Protein AF-A0A1J4KZ67-F1 (afdb_monomer)

pLDDT: mean 75.84, std 14.22, range [41.12, 92.69]

Organism: NCBI:txid1144522

Foldseek 3Di:
DDDDDDPPPPPPPPDDDDVLLVVLLVLLVVCLVVCLVVLVVLVVCLVCQQVVDPVHDDPVLVVLSVLLSVLVVLLSVLLNQQLVDQDDDPPRSLVVNLVSLVSNLVSLVVSLVVVVGGDPVNNVVSVVSSVSSVVSNVSSVVSNVVSNDPPPDPPD

Nearest PDB structures (foldseek):
  1x8z-assembly1_A-2  TM=4.426E-01  e=4.718E-01  Arabidopsis thaliana
  1x8z-assembly3_A  TM=4.426E-01  e=4.718E-01  Arabidopsis thaliana
  7v3z-assembly1_A  TM=4.087E-01  e=4.720E+00  Homo sapiens

Radius of gyration: 22.97 Å; Cα contacts (8 Å, |Δi|>4): 106; chains: 1; bounding box: 52×26×88 Å

Secondary structure (DSSP, 8-state):
-PPPP-------------HHHHHHHHHHHHHHHHHHHHHHHHHHHHHHHHHHSTT---HHHHHHHHHHHHHHHHHHHHHHHHHH--S-SSS-HHHHHHHHHHHHHHHHHHHHHHTTTT-HHHHHHHHHHHHHHHHHHHHHHHHHHHHHSPP-----

Structure (mmCIF, N/CA/C/O backbone):
data_AF-A0A1J4KZ67-F1
#
_entry.id   AF-A0A1J4KZ67-F1
#
loop_
_atom_site.group_PDB
_atom_site.id
_atom_site.type_symbol
_atom_site.label_atom_id
_atom_site.label_alt_id
_atom_site.label_comp_id
_atom_site.label_asym_id
_atom_site.label_entity_id
_atom_site.label_seq_id
_atom_site.pdbx_PDB_ins_code
_atom_site.Cartn_x
_atom_site.Cartn_y
_atom_site.Cartn_z
_atom_site.occupancy
_atom_site.B_iso_or_equiv
_atom_site.auth_seq_id
_atom_site.auth_comp_id
_atom_site.auth_asym_id
_atom_site.auth_atom_id
_atom_site.pdbx_PDB_model_num
ATOM 1 N N . MET A 1 1 ? 31.583 -16.930 -61.162 1.00 46.09 1 MET A N 1
ATOM 2 C CA . MET A 1 1 ? 31.388 -15.724 -60.334 1.00 46.09 1 MET A CA 1
ATOM 3 C C . MET A 1 1 ? 30.899 -16.210 -58.986 1.00 46.09 1 MET A C 1
ATOM 5 O O . MET A 1 1 ? 29.863 -16.853 -58.955 1.00 46.09 1 MET A O 1
ATOM 9 N N . ALA A 1 2 ? 31.703 -16.052 -57.934 1.00 43.38 2 ALA A N 1
ATOM 10 C CA . ALA A 1 2 ? 31.311 -16.436 -56.582 1.00 43.38 2 ALA A CA 1
ATOM 11 C C . ALA A 1 2 ? 30.455 -15.308 -55.993 1.00 43.38 2 ALA A C 1
ATOM 13 O O . ALA A 1 2 ? 30.891 -14.156 -56.000 1.00 43.38 2 ALA A O 1
ATOM 14 N N . GLU A 1 3 ? 29.240 -15.627 -55.553 1.00 46.16 3 GLU A N 1
ATOM 15 C CA . GLU A 1 3 ? 28.381 -14.698 -54.820 1.00 46.16 3 GLU A CA 1
ATOM 16 C C . GLU A 1 3 ? 29.042 -14.379 -53.475 1.00 46.16 3 GLU A C 1
ATOM 18 O O . GLU A 1 3 ? 29.392 -15.279 -52.709 1.00 46.16 3 GLU A O 1
ATOM 23 N N . ALA A 1 4 ? 29.284 -13.093 -53.217 1.00 54.00 4 ALA A N 1
ATOM 24 C CA . ALA A 1 4 ? 29.763 -12.640 -51.921 1.00 54.00 4 ALA A CA 1
ATOM 25 C C . ALA A 1 4 ? 28.665 -12.887 -50.869 1.00 54.00 4 ALA A C 1
ATOM 27 O O . ALA A 1 4 ? 27.494 -12.626 -51.158 1.00 54.00 4 ALA A O 1
ATOM 28 N N . PRO A 1 5 ? 29.004 -13.374 -49.663 1.00 49.94 5 PRO A N 1
ATOM 29 C CA . PRO A 1 5 ? 28.012 -13.578 -48.620 1.00 49.94 5 PRO A CA 1
ATOM 30 C C . PRO A 1 5 ? 27.423 -12.225 -48.211 1.00 49.94 5 PRO A C 1
ATOM 32 O O . PRO A 1 5 ? 28.157 -11.304 -47.846 1.00 49.94 5 PRO A O 1
ATOM 35 N N . ILE A 1 6 ? 26.096 -12.108 -48.288 1.00 54.78 6 ILE A N 1
ATOM 36 C CA . ILE A 1 6 ? 25.343 -11.001 -47.699 1.00 54.78 6 ILE A CA 1
ATOM 37 C C . ILE A 1 6 ? 25.577 -11.106 -46.193 1.00 54.78 6 ILE A C 1
ATOM 39 O O . ILE A 1 6 ? 25.136 -12.060 -45.555 1.00 54.78 6 ILE A O 1
ATOM 43 N N . ALA A 1 7 ? 26.358 -10.180 -45.643 1.00 51.06 7 ALA A N 1
ATOM 44 C CA . ALA A 1 7 ? 26.481 -10.040 -44.205 1.00 51.06 7 ALA A CA 1
ATOM 45 C C . ALA A 1 7 ? 25.122 -9.556 -43.691 1.00 51.06 7 ALA A C 1
ATOM 47 O O . ALA A 1 7 ? 24.787 -8.382 -43.832 1.00 51.06 7 ALA A O 1
ATOM 48 N N . ASP A 1 8 ? 24.323 -10.476 -43.153 1.00 50.09 8 ASP A N 1
ATOM 49 C CA . ASP A 1 8 ? 23.195 -10.113 -42.308 1.00 50.09 8 ASP A CA 1
ATOM 50 C C . ASP A 1 8 ? 23.776 -9.373 -41.099 1.00 50.09 8 ASP A C 1
ATOM 52 O O . ASP A 1 8 ? 24.369 -9.979 -40.202 1.00 50.09 8 ASP A O 1
ATOM 56 N N . ASP A 1 9 ? 23.657 -8.047 -41.104 1.00 50.31 9 ASP A N 1
ATOM 57 C CA . ASP A 1 9 ? 23.927 -7.213 -39.939 1.00 50.31 9 ASP A CA 1
ATOM 58 C C . ASP A 1 9 ? 22.888 -7.592 -38.874 1.00 50.31 9 ASP A C 1
ATOM 60 O O . ASP A 1 9 ? 21.766 -7.080 -38.826 1.00 50.31 9 ASP A O 1
ATOM 64 N N . ILE A 1 10 ? 23.232 -8.573 -38.036 1.00 55.66 10 ILE A N 1
ATOM 65 C CA . ILE A 1 10 ? 22.443 -8.935 -36.864 1.00 55.66 10 ILE A CA 1
ATOM 66 C C . ILE A 1 10 ? 22.547 -7.745 -35.913 1.00 55.66 10 ILE A C 1
ATOM 68 O O . ILE A 1 10 ? 23.465 -7.654 -35.098 1.00 55.66 10 ILE A O 1
ATOM 72 N N . HIS A 1 11 ? 21.601 -6.814 -36.021 1.00 50.66 11 HIS A N 1
ATOM 73 C CA . HIS A 1 11 ? 21.408 -5.760 -35.040 1.00 50.66 11 HIS A CA 1
ATOM 74 C C . HIS A 1 11 ? 21.028 -6.411 -33.704 1.00 50.66 11 HIS A C 1
ATOM 76 O O . HIS A 1 11 ? 19.862 -6.681 -33.412 1.00 50.66 11 HIS A O 1
ATOM 82 N N . THR A 1 12 ? 22.029 -6.697 -32.878 1.00 49.81 12 THR A N 1
ATOM 83 C CA . THR A 1 12 ? 21.843 -7.090 -31.487 1.00 49.81 12 THR A CA 1
ATOM 84 C C . THR A 1 12 ? 21.305 -5.886 -30.723 1.00 49.81 12 THR A C 1
ATOM 86 O O . THR A 1 12 ? 22.033 -4.991 -30.300 1.00 49.81 12 THR A O 1
ATOM 89 N N . TYR A 1 13 ? 19.985 -5.843 -30.553 1.00 50.16 13 TYR A N 1
ATOM 90 C CA . TYR A 1 13 ? 19.348 -4.886 -29.660 1.00 50.16 13 TYR A CA 1
ATOM 91 C C . TYR A 1 13 ? 19.718 -5.240 -28.213 1.00 50.16 13 TYR A C 1
ATOM 93 O O . TYR A 1 13 ? 19.190 -6.193 -27.642 1.00 50.16 13 TYR A O 1
ATOM 101 N N . GLU A 1 14 ? 20.621 -4.472 -27.596 1.00 50.84 14 GLU A N 1
ATOM 102 C CA . GLU A 1 14 ? 20.828 -4.525 -26.146 1.00 50.84 14 GLU A CA 1
ATOM 103 C C . GLU A 1 14 ? 19.571 -4.001 -25.437 1.00 50.84 14 GLU A C 1
ATOM 105 O O . GLU A 1 14 ? 19.405 -2.800 -25.205 1.00 50.84 14 GLU A O 1
ATOM 110 N N . TYR A 1 15 ? 18.665 -4.908 -25.076 1.00 52.06 15 TYR A N 1
ATOM 111 C CA . TYR A 1 15 ? 17.531 -4.571 -24.229 1.00 52.06 15 TYR A CA 1
ATOM 112 C C . TYR A 1 15 ? 17.996 -4.455 -22.773 1.00 52.06 15 TYR A C 1
ATOM 114 O O . TYR A 1 15 ? 18.128 -5.448 -22.057 1.00 52.06 15 TYR A O 1
ATOM 122 N N . LYS A 1 16 ? 18.248 -3.227 -22.308 1.00 56.41 16 LYS A N 1
ATOM 123 C CA . LYS A 1 16 ? 18.422 -2.960 -20.875 1.00 56.41 16 LYS A CA 1
ATOM 124 C C . LYS A 1 16 ? 17.050 -2.822 -20.225 1.00 56.41 16 LYS A C 1
ATOM 126 O O . LYS A 1 16 ? 16.369 -1.817 -20.418 1.00 56.41 16 LYS A O 1
ATOM 131 N N . VAL A 1 17 ? 16.663 -3.826 -19.438 1.00 61.34 17 VAL A N 1
ATOM 132 C CA . VAL A 1 17 ? 15.462 -3.766 -18.592 1.00 61.34 17 VAL A CA 1
ATOM 133 C C . VAL A 1 17 ? 15.598 -2.564 -17.643 1.00 61.34 17 VAL A C 1
ATOM 135 O O . VAL A 1 17 ? 16.633 -2.436 -16.980 1.00 61.34 17 VAL A O 1
ATOM 138 N N . PRO A 1 18 ? 14.602 -1.665 -17.551 1.00 69.25 18 PRO A N 1
ATOM 139 C CA . PRO A 1 18 ? 14.670 -0.544 -16.625 1.00 69.25 18 PRO A CA 1
ATOM 140 C C . PRO A 1 18 ? 14.697 -1.062 -15.179 1.00 69.25 18 PRO A C 1
ATOM 142 O O . PRO A 1 18 ? 13.816 -1.807 -14.753 1.00 69.25 18 PRO A O 1
ATOM 145 N N . ALA A 1 19 ? 15.714 -0.662 -14.413 1.00 76.56 19 ALA A N 1
ATOM 146 C CA . ALA A 1 19 ? 15.927 -1.164 -13.055 1.00 76.56 19 ALA A CA 1
ATOM 147 C C . ALA A 1 19 ? 14.847 -0.686 -12.063 1.00 76.56 19 ALA A C 1
ATOM 149 O O . ALA A 1 19 ? 14.443 -1.432 -11.175 1.00 76.56 19 ALA A O 1
ATOM 150 N N . ILE A 1 20 ? 14.339 0.541 -12.237 1.00 82.56 20 ILE A N 1
ATOM 151 C CA . ILE A 1 20 ? 13.364 1.169 -11.327 1.00 82.56 20 ILE A CA 1
ATOM 152 C C . ILE A 1 20 ? 12.064 0.341 -11.213 1.00 82.56 20 ILE A C 1
ATOM 154 O O . ILE A 1 20 ? 11.722 -0.034 -10.091 1.00 82.56 20 ILE A O 1
ATOM 158 N N . PRO A 1 21 ? 11.380 -0.042 -12.314 1.00 83.19 21 PRO A N 1
ATOM 159 C CA . PRO A 1 21 ? 10.205 -0.910 -12.236 1.00 83.19 21 PRO A CA 1
ATOM 160 C C . PRO A 1 21 ? 10.439 -2.248 -11.530 1.00 83.19 21 PRO A C 1
ATOM 162 O O . PRO A 1 21 ? 9.561 -2.713 -10.806 1.00 83.19 21 PRO A O 1
ATOM 165 N N . ALA A 1 22 ? 11.619 -2.856 -11.691 1.00 82.19 22 ALA A N 1
ATOM 166 C CA . ALA A 1 22 ? 11.950 -4.111 -11.020 1.00 82.19 22 ALA A CA 1
ATOM 167 C C . ALA A 1 22 ? 12.067 -3.930 -9.496 1.00 82.19 22 ALA A C 1
ATOM 169 O O . ALA A 1 22 ? 11.499 -4.719 -8.739 1.00 82.19 22 ALA A O 1
ATOM 170 N N . TYR A 1 23 ? 12.736 -2.863 -9.042 1.00 85.25 23 TYR A N 1
ATOM 171 C CA . TYR A 1 23 ? 12.833 -2.543 -7.615 1.00 85.25 23 TYR A CA 1
ATOM 172 C C . TYR A 1 23 ? 11.470 -2.227 -6.997 1.00 85.25 23 TYR A C 1
ATOM 174 O O . TYR A 1 23 ? 11.172 -2.711 -5.907 1.00 85.25 23 TYR A O 1
ATOM 182 N N . ILE A 1 24 ? 10.620 -1.467 -7.693 1.00 87.25 24 ILE A N 1
ATOM 183 C CA . ILE A 1 24 ? 9.282 -1.131 -7.192 1.00 87.25 24 ILE A CA 1
ATOM 184 C C . ILE A 1 24 ? 8.372 -2.363 -7.165 1.00 87.25 24 ILE A C 1
ATOM 186 O O . ILE A 1 24 ? 7.670 -2.571 -6.178 1.00 87.25 24 ILE A O 1
ATOM 190 N N . ALA A 1 25 ? 8.414 -3.227 -8.182 1.00 83.69 25 ALA A N 1
ATOM 191 C CA . ALA A 1 25 ? 7.661 -4.482 -8.169 1.00 83.69 25 ALA A CA 1
ATOM 192 C C . ALA A 1 25 ? 8.086 -5.394 -7.010 1.00 83.69 25 ALA A C 1
ATOM 194 O O . ALA A 1 25 ? 7.235 -5.996 -6.352 1.00 83.69 25 ALA A O 1
ATOM 195 N N . PHE A 1 26 ? 9.390 -5.484 -6.735 1.00 86.88 26 PHE A N 1
ATOM 196 C CA . PHE A 1 26 ? 9.900 -6.216 -5.578 1.00 86.88 26 PHE A CA 1
ATOM 197 C C . PHE A 1 26 ? 9.408 -5.595 -4.264 1.00 86.88 26 PHE A C 1
ATOM 199 O O . PHE A 1 26 ? 8.877 -6.307 -3.413 1.00 86.88 26 PHE A O 1
ATOM 206 N N . ALA A 1 27 ? 9.508 -4.270 -4.132 1.00 87.19 27 ALA A N 1
ATOM 207 C CA . ALA A 1 27 ? 9.070 -3.545 -2.945 1.00 87.19 27 ALA A CA 1
ATOM 208 C C . ALA A 1 27 ? 7.565 -3.710 -2.677 1.00 87.19 27 ALA A C 1
ATOM 210 O O . ALA A 1 27 ? 7.196 -3.951 -1.535 1.00 87.19 27 ALA A O 1
ATOM 211 N N . LEU A 1 28 ? 6.714 -3.671 -3.710 1.00 87.00 28 LEU A N 1
ATOM 212 C CA . LEU A 1 28 ? 5.267 -3.911 -3.601 1.00 87.00 28 LEU A CA 1
ATOM 213 C C . LEU A 1 28 ? 4.925 -5.336 -3.143 1.00 87.00 28 LEU A C 1
ATOM 215 O O . LEU A 1 28 ? 4.021 -5.536 -2.333 1.00 87.00 28 LEU A O 1
ATOM 219 N N . ASN A 1 29 ? 5.636 -6.346 -3.658 1.00 87.19 29 ASN A N 1
ATOM 220 C CA . ASN A 1 29 ? 5.433 -7.724 -3.205 1.00 87.19 29 ASN A CA 1
ATOM 221 C C . ASN A 1 29 ? 5.861 -7.876 -1.744 1.00 87.19 29 ASN A C 1
ATOM 223 O O . ASN A 1 29 ? 5.131 -8.450 -0.942 1.00 87.19 29 ASN A O 1
ATOM 227 N N . TYR A 1 30 ? 7.020 -7.329 -1.379 1.00 87.25 30 TYR A N 1
ATOM 228 C CA . TYR A 1 30 ? 7.524 -7.409 -0.012 1.00 87.25 30 TYR A CA 1
ATOM 229 C C . TYR A 1 30 ? 6.647 -6.628 0.977 1.00 87.25 30 TYR A C 1
ATOM 231 O O . TYR A 1 30 ? 6.366 -7.116 2.072 1.00 87.25 30 TYR A O 1
ATOM 239 N N . SER A 1 31 ? 6.153 -5.451 0.578 1.00 85.44 31 SER A N 1
ATOM 240 C CA . SER A 1 31 ? 5.245 -4.648 1.395 1.00 85.44 31 SER A CA 1
ATOM 241 C C . SER A 1 31 ? 3.925 -5.363 1.629 1.00 85.44 31 SER A C 1
ATOM 243 O O . SER A 1 31 ? 3.417 -5.297 2.738 1.00 85.44 31 SER A O 1
ATOM 245 N N . TYR A 1 32 ? 3.397 -6.099 0.644 1.00 84.56 32 TYR A N 1
ATOM 246 C CA . TYR A 1 32 ? 2.208 -6.927 0.846 1.00 84.56 32 TYR A CA 1
ATOM 247 C C . TYR A 1 32 ? 2.409 -7.920 2.001 1.00 84.56 32 TYR A C 1
ATOM 249 O O . TYR A 1 32 ? 1.612 -7.956 2.934 1.00 84.56 32 TYR A O 1
ATOM 257 N N . PHE A 1 33 ? 3.513 -8.673 1.993 1.00 84.81 33 PHE A N 1
ATOM 258 C CA . PHE A 1 33 ? 3.801 -9.650 3.048 1.00 84.81 33 PHE A CA 1
ATOM 259 C C . PHE A 1 33 ? 3.982 -9.016 4.432 1.00 84.81 33 P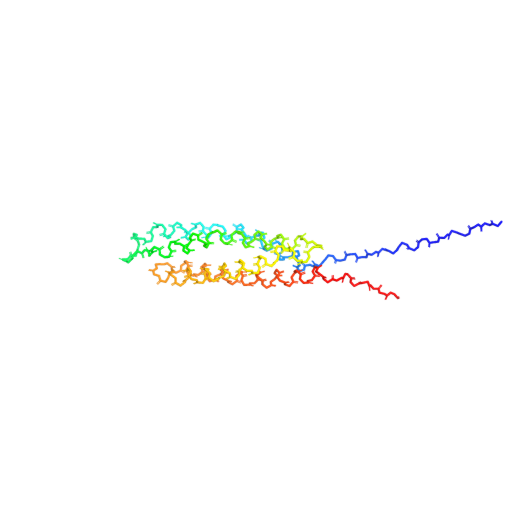HE A C 1
ATOM 261 O O . PHE A 1 33 ? 3.543 -9.599 5.420 1.00 84.81 33 PHE A O 1
ATOM 268 N N . TRP A 1 34 ? 4.603 -7.837 4.514 1.00 81.50 34 TRP A N 1
ATOM 269 C CA . TRP A 1 34 ? 4.838 -7.148 5.789 1.00 81.50 34 TRP A CA 1
ATOM 270 C C . TRP A 1 34 ? 3.631 -6.371 6.314 1.00 81.50 34 TRP A C 1
ATOM 272 O O . TRP A 1 34 ? 3.440 -6.282 7.526 1.00 81.50 34 TRP A O 1
ATOM 282 N N . MET A 1 35 ? 2.810 -5.814 5.427 1.00 83.38 35 MET A N 1
ATOM 283 C CA . MET A 1 35 ? 1.653 -5.007 5.810 1.00 83.38 35 MET A CA 1
ATOM 284 C C . MET A 1 35 ? 0.430 -5.854 6.163 1.00 83.38 35 MET A C 1
ATOM 286 O O . MET A 1 35 ? -0.372 -5.422 6.983 1.00 83.38 35 MET A O 1
ATOM 290 N N . VAL A 1 36 ? 0.302 -7.074 5.626 1.00 84.62 36 VAL A N 1
ATOM 291 C CA . VAL A 1 36 ? -0.800 -7.988 5.977 1.00 84.62 36 VAL A CA 1
ATOM 292 C C . VAL A 1 36 ? -0.874 -8.265 7.491 1.00 84.62 36 VAL A C 1
ATOM 294 O O . VAL A 1 36 ? -1.952 -8.080 8.060 1.00 84.62 36 VAL A O 1
ATOM 297 N N . PRO A 1 37 ? 0.222 -8.637 8.187 1.00 83.81 37 PRO A N 1
ATOM 298 C CA . PRO A 1 37 ? 0.215 -8.770 9.644 1.00 83.81 37 PRO A CA 1
ATOM 299 C C . PRO A 1 37 ? -0.215 -7.496 10.377 1.00 83.81 37 PRO A C 1
ATOM 301 O O . PRO A 1 37 ? -0.929 -7.586 11.371 1.00 83.81 37 PRO A O 1
ATOM 304 N N . TYR A 1 38 ? 0.181 -6.320 9.879 1.00 83.50 38 TYR A N 1
ATOM 305 C CA . TYR A 1 38 ? -0.229 -5.035 10.448 1.00 83.50 38 TYR A CA 1
ATOM 306 C C . TYR A 1 38 ? -1.740 -4.804 10.293 1.00 83.50 38 TYR A C 1
ATOM 308 O O . TYR A 1 38 ? -2.402 -4.495 11.279 1.00 83.50 38 TYR A O 1
ATOM 316 N N . TRP A 1 39 ? -2.318 -5.044 9.109 1.00 85.00 39 TRP A N 1
ATOM 317 C CA . TRP A 1 39 ? -3.765 -4.906 8.891 1.00 85.00 39 TRP A CA 1
ATOM 318 C C . TRP A 1 39 ? -4.578 -5.855 9.778 1.00 85.00 39 TRP A C 1
ATOM 320 O O . TRP A 1 39 ? -5.607 -5.464 10.325 1.00 85.00 39 TRP A O 1
ATOM 330 N N . ILE A 1 40 ? -4.103 -7.093 9.952 1.00 83.94 40 ILE A N 1
ATOM 331 C CA . ILE A 1 40 ? -4.735 -8.077 10.840 1.00 83.94 40 ILE A CA 1
ATOM 332 C C . ILE A 1 40 ? -4.636 -7.626 12.303 1.00 83.94 40 ILE A C 1
ATOM 334 O O . ILE A 1 40 ? -5.622 -7.714 13.034 1.00 83.94 40 ILE A O 1
ATOM 338 N N . ALA A 1 41 ? -3.470 -7.140 12.735 1.00 81.75 41 ALA A N 1
ATOM 339 C CA . ALA A 1 41 ? -3.263 -6.669 14.100 1.00 81.75 41 ALA A CA 1
ATOM 340 C C . ALA A 1 41 ? -4.166 -5.471 14.433 1.00 81.75 41 ALA A C 1
ATOM 342 O O . ALA A 1 41 ? -4.842 -5.498 15.457 1.00 81.75 41 ALA A O 1
ATOM 343 N N . GLU A 1 42 ? -4.242 -4.478 13.544 1.00 79.69 42 GLU A N 1
ATOM 344 C CA . GLU A 1 42 ? -5.152 -3.329 13.661 1.00 79.69 42 GLU A CA 1
ATOM 345 C C . GLU A 1 42 ? -6.617 -3.762 13.742 1.00 79.69 42 GLU A C 1
ATOM 347 O O . GLU A 1 42 ? -7.366 -3.314 14.610 1.00 79.69 42 GLU A O 1
ATOM 352 N N . PHE A 1 43 ? -7.026 -4.703 12.888 1.00 82.00 43 PHE A N 1
ATOM 353 C CA . PHE A 1 43 ? -8.387 -5.225 12.912 1.00 82.00 43 PHE A CA 1
ATOM 354 C C . PHE A 1 43 ? -8.725 -5.888 14.256 1.00 82.00 43 PHE A C 1
ATOM 356 O O . PHE A 1 43 ? -9.775 -5.622 14.840 1.00 82.00 43 PHE A O 1
ATOM 363 N N . ILE A 1 44 ? -7.819 -6.717 14.788 1.00 81.94 44 ILE A N 1
ATOM 364 C CA . ILE A 1 44 ? -7.992 -7.357 16.099 1.00 81.94 44 ILE A CA 1
ATOM 365 C C . ILE A 1 44 ? -8.024 -6.313 17.220 1.00 81.94 44 ILE A C 1
ATOM 367 O O . ILE A 1 44 ? -8.858 -6.428 18.119 1.00 81.94 44 ILE A O 1
ATOM 371 N N . LEU A 1 45 ? -7.153 -5.298 17.170 1.00 78.38 45 LEU A N 1
ATOM 372 C CA . LEU A 1 45 ? -7.122 -4.211 18.150 1.00 78.38 45 LEU A CA 1
ATOM 373 C C . LEU A 1 45 ? -8.457 -3.471 18.191 1.00 78.38 45 LEU A C 1
ATOM 375 O O . LEU A 1 45 ? -9.010 -3.295 19.275 1.00 78.38 45 LEU A O 1
ATOM 379 N N . PHE A 1 46 ? -9.029 -3.134 17.034 1.00 78.44 46 PHE A N 1
ATOM 380 C CA . PHE A 1 46 ? -10.360 -2.534 16.948 1.00 78.44 46 PHE A CA 1
ATOM 381 C C . PHE A 1 46 ? -11.458 -3.435 17.532 1.00 78.44 46 PHE A C 1
ATOM 383 O O . PHE A 1 46 ? -12.304 -2.942 18.276 1.00 78.44 46 PHE A O 1
ATOM 390 N N . CYS A 1 47 ? -11.404 -4.755 17.313 1.00 78.88 47 CYS A N 1
ATOM 391 C CA . CYS A 1 47 ? -12.343 -5.710 17.921 1.00 78.88 47 CYS A CA 1
ATOM 392 C C . CYS A 1 47 ? -12.315 -5.739 19.452 1.00 78.88 47 CYS A C 1
ATOM 394 O O . CYS A 1 47 ? -13.325 -6.064 20.077 1.00 78.88 47 CYS A O 1
ATOM 396 N N . VAL A 1 48 ? -11.179 -5.425 20.074 1.00 78.31 48 VAL A N 1
ATOM 397 C CA . VAL A 1 48 ? -11.052 -5.391 21.540 1.00 78.31 48 VAL A CA 1
ATOM 398 C C . VAL A 1 48 ? -11.088 -3.974 22.110 1.00 78.31 48 VAL A C 1
ATOM 400 O O . VAL A 1 48 ? -11.120 -3.811 23.331 1.00 78.31 48 VAL A O 1
ATOM 403 N N . LYS A 1 49 ? -11.135 -2.950 21.251 1.00 73.75 49 LYS A N 1
ATOM 404 C CA . LYS A 1 49 ? -11.034 -1.531 21.614 1.00 73.75 49 LYS A CA 1
ATOM 405 C C . LYS A 1 49 ? -12.172 -1.069 22.523 1.00 73.75 49 LYS A C 1
ATOM 407 O O . LYS A 1 49 ? -11.920 -0.291 23.438 1.00 73.75 49 LYS A O 1
ATOM 412 N N . ASP A 1 50 ? -13.365 -1.649 22.392 1.00 66.56 50 ASP A N 1
ATOM 413 C CA . ASP A 1 50 ? -14.500 -1.413 23.303 1.00 66.56 50 ASP A CA 1
ATOM 414 C C . ASP A 1 50 ? -14.216 -1.788 24.762 1.00 66.56 50 ASP A C 1
ATOM 416 O O . ASP A 1 50 ? -14.801 -1.224 25.683 1.00 66.56 50 ASP A O 1
ATOM 420 N N . ARG A 1 51 ? -13.297 -2.732 24.997 1.00 64.75 51 ARG A N 1
ATOM 421 C CA . ARG A 1 51 ? -12.861 -3.117 26.348 1.00 64.75 51 ARG A CA 1
ATOM 422 C C . ARG A 1 51 ? -11.687 -2.281 26.852 1.00 64.75 51 ARG A C 1
ATOM 424 O O . ARG A 1 51 ? -11.388 -2.324 28.042 1.00 64.75 51 ARG A O 1
ATOM 431 N N . LEU A 1 52 ? -11.012 -1.563 25.956 1.00 62.38 52 LEU A N 1
ATOM 432 C CA . LEU A 1 52 ? -9.802 -0.791 26.237 1.00 62.38 52 LEU A CA 1
ATOM 433 C C . LEU A 1 52 ? -10.082 0.720 26.351 1.00 62.38 52 LEU A C 1
ATOM 435 O O . LEU A 1 52 ? -9.360 1.412 27.064 1.00 62.38 52 LEU A O 1
ATOM 439 N N . VAL A 1 53 ? -11.131 1.238 25.696 1.00 65.19 53 VAL A N 1
ATOM 440 C CA . VAL A 1 53 ? -11.508 2.664 25.693 1.00 65.19 53 VAL A CA 1
ATOM 441 C C . VAL A 1 53 ? -12.884 2.870 26.302 1.00 65.19 53 VAL A C 1
ATOM 443 O O . VAL A 1 53 ? -13.847 2.185 25.976 1.00 65.19 53 VAL A O 1
ATO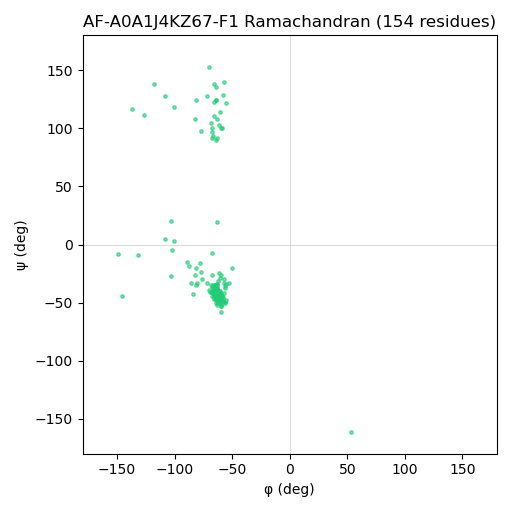M 446 N N . ARG A 1 54 ? -13.006 3.916 27.118 1.00 58.12 54 ARG A N 1
ATOM 447 C CA . ARG A 1 54 ? -14.244 4.293 27.811 1.00 58.12 54 ARG A CA 1
ATOM 448 C C . ARG A 1 54 ? -15.424 4.639 26.883 1.00 58.12 54 ARG A C 1
ATOM 450 O O . ARG A 1 54 ? -16.563 4.523 27.317 1.00 58.12 54 ARG A O 1
ATOM 457 N N . ASN A 1 55 ? -15.152 5.051 25.643 1.00 63.19 55 ASN A N 1
ATOM 458 C CA . ASN A 1 55 ? -16.161 5.463 24.656 1.00 63.19 55 ASN A CA 1
ATOM 459 C C . ASN A 1 55 ? -16.347 4.460 23.504 1.00 63.19 55 ASN A C 1
ATOM 461 O O . ASN A 1 55 ? -17.115 4.746 22.590 1.00 63.19 55 ASN A O 1
ATOM 465 N N . GLY A 1 56 ? -15.673 3.305 23.555 1.00 63.94 56 GLY A N 1
ATOM 466 C CA . GLY A 1 56 ? -15.742 2.284 22.510 1.00 63.94 56 GLY A CA 1
ATOM 467 C C . GLY A 1 56 ? -15.435 2.779 21.092 1.00 63.94 56 GLY A C 1
ATOM 468 O O . GLY A 1 56 ? -14.803 3.819 20.900 1.00 63.94 56 GLY A O 1
ATOM 469 N N . VAL A 1 57 ? -15.855 1.992 20.106 1.00 71.81 57 VAL A N 1
ATOM 470 C CA . VAL A 1 57 ? -15.719 2.226 18.667 1.00 71.81 57 VAL A CA 1
ATOM 471 C C . VAL A 1 57 ? -17.091 2.559 18.091 1.00 71.81 57 VAL A C 1
ATOM 473 O O . VAL A 1 57 ? -18.055 1.814 18.277 1.00 71.81 57 VAL A O 1
ATOM 476 N N . GLY A 1 58 ? -17.200 3.672 17.365 1.00 75.12 58 GLY A N 1
ATOM 477 C CA . GLY A 1 58 ? -18.449 4.044 16.712 1.00 75.12 58 GLY A CA 1
ATOM 478 C C . GLY A 1 58 ? -18.781 3.116 15.540 1.00 75.12 58 GLY A C 1
ATOM 479 O O . GLY A 1 58 ? -17.898 2.591 14.864 1.00 75.12 58 GLY A O 1
ATOM 480 N N . THR A 1 59 ? -20.068 2.957 15.218 1.00 78.25 59 THR A N 1
ATOM 481 C CA . THR A 1 59 ? -20.511 2.163 14.053 1.00 78.25 59 THR A CA 1
ATOM 482 C C . THR A 1 59 ? -19.900 2.657 12.734 1.00 78.25 59 THR A C 1
ATOM 484 O O . THR A 1 59 ? -19.623 1.858 11.844 1.00 78.25 59 THR A O 1
ATOM 487 N N . GLY A 1 60 ? -19.663 3.968 12.604 1.00 79.00 60 GLY A N 1
ATOM 488 C CA . GLY A 1 60 ? -18.995 4.549 11.433 1.00 79.00 60 GLY A CA 1
ATOM 489 C C . GLY A 1 60 ? -17.532 4.119 11.301 1.00 79.00 60 GLY A C 1
ATOM 490 O O . GLY A 1 60 ? -17.084 3.806 10.199 1.00 79.00 60 GLY A O 1
ATOM 491 N N . ASP A 1 61 ? -16.818 4.014 12.422 1.00 79.12 61 ASP A N 1
ATOM 492 C CA . ASP A 1 61 ? -15.410 3.610 12.451 1.00 79.12 61 ASP A CA 1
ATOM 493 C C . ASP A 1 61 ? -15.258 2.147 12.007 1.00 79.12 61 ASP A C 1
ATOM 495 O O . ASP A 1 61 ? -14.337 1.808 11.266 1.00 79.12 61 ASP A O 1
ATOM 499 N N . TRP A 1 62 ? -16.218 1.291 12.379 1.00 80.44 62 TRP A N 1
ATOM 500 C CA . TRP A 1 62 ? -16.296 -0.098 11.925 1.00 80.44 62 TRP A CA 1
ATOM 501 C C . TRP A 1 62 ? -16.444 -0.220 10.411 1.00 80.44 62 TRP A C 1
ATOM 503 O O . TRP A 1 62 ? -15.724 -0.994 9.779 1.00 80.44 62 TRP A O 1
ATOM 513 N N . VAL A 1 63 ? -17.353 0.552 9.810 1.00 84.00 63 VAL A N 1
ATOM 514 C CA . VAL A 1 63 ? -17.547 0.549 8.351 1.00 84.00 63 VAL A CA 1
ATOM 515 C C . VAL A 1 63 ? -16.256 0.955 7.644 1.00 84.00 63 VAL A C 1
ATOM 517 O O . VAL A 1 63 ? -15.859 0.321 6.665 1.00 84.00 63 VAL A O 1
ATOM 520 N N . ILE A 1 64 ? -15.569 1.973 8.162 1.00 83.88 64 ILE A N 1
ATOM 521 C CA . ILE A 1 64 ? -14.318 2.454 7.578 1.00 83.88 64 ILE A CA 1
ATOM 522 C C . ILE A 1 64 ? -13.199 1.420 7.739 1.00 83.88 64 ILE A C 1
ATOM 524 O O . ILE A 1 64 ? -12.479 1.171 6.775 1.00 83.88 64 ILE A O 1
ATOM 528 N N . LEU A 1 65 ? -13.093 0.753 8.891 1.00 84.00 65 LEU A N 1
ATOM 529 C CA . LEU A 1 65 ? -12.127 -0.324 9.116 1.00 84.00 65 LEU A CA 1
ATOM 530 C C . LEU A 1 65 ? -12.327 -1.489 8.132 1.00 84.00 65 LEU A C 1
ATOM 532 O O . LEU A 1 65 ? -11.361 -1.972 7.543 1.00 84.00 65 LEU A O 1
ATOM 536 N N . PHE A 1 66 ? -13.573 -1.915 7.903 1.00 85.06 66 PHE A N 1
ATOM 537 C CA . PHE A 1 66 ? -13.884 -2.978 6.941 1.00 85.06 66 PHE A CA 1
ATOM 538 C C . PHE A 1 66 ? -13.499 -2.596 5.510 1.00 85.06 66 PHE A C 1
ATOM 540 O O . PHE A 1 66 ? -12.869 -3.384 4.802 1.00 85.06 66 PHE A O 1
ATOM 547 N N . LEU A 1 67 ? -13.848 -1.379 5.084 1.00 87.88 67 LEU A N 1
ATOM 548 C CA . LEU A 1 67 ? -13.478 -0.879 3.761 1.00 87.88 67 LEU A CA 1
ATOM 549 C C . LEU A 1 67 ? -11.961 -0.723 3.621 1.00 87.88 67 LEU A C 1
ATOM 551 O O . LEU A 1 67 ? -11.411 -1.036 2.567 1.00 87.88 67 LEU A O 1
ATOM 555 N N . TRP A 1 68 ? -11.276 -0.304 4.685 1.00 88.75 68 TRP A N 1
ATOM 556 C CA . TRP A 1 68 ? -9.823 -0.184 4.725 1.00 88.75 68 TRP A CA 1
ATOM 557 C C . TRP A 1 68 ? -9.130 -1.538 4.550 1.00 88.75 68 TRP A C 1
ATOM 559 O O . TRP A 1 68 ? -8.317 -1.674 3.637 1.00 88.75 68 TRP A O 1
ATOM 569 N N . VAL A 1 69 ? -9.497 -2.560 5.335 1.00 86.62 69 VAL A N 1
ATOM 570 C CA . VAL A 1 69 ? -8.894 -3.907 5.257 1.00 86.62 69 VAL A CA 1
ATOM 571 C C . VAL A 1 69 ? -9.025 -4.524 3.859 1.00 86.62 69 VAL A C 1
ATOM 573 O O . VAL A 1 69 ? -8.150 -5.279 3.446 1.00 86.62 69 VAL A O 1
ATOM 576 N N . ILE A 1 70 ? -10.077 -4.190 3.104 1.00 87.94 70 ILE A N 1
ATOM 577 C CA . ILE A 1 70 ? -10.274 -4.663 1.723 1.00 87.94 70 ILE A CA 1
ATOM 578 C C . ILE A 1 70 ? -9.523 -3.786 0.710 1.00 87.94 70 ILE A C 1
ATOM 580 O O . ILE A 1 70 ? -8.892 -4.303 -0.213 1.00 87.94 70 ILE A O 1
ATOM 584 N N . ALA A 1 71 ? -9.561 -2.461 0.862 1.00 87.31 71 ALA A N 1
ATOM 585 C CA . ALA A 1 71 ? -8.922 -1.533 -0.071 1.00 87.31 71 ALA A CA 1
ATOM 586 C C . ALA A 1 71 ? -7.393 -1.706 -0.1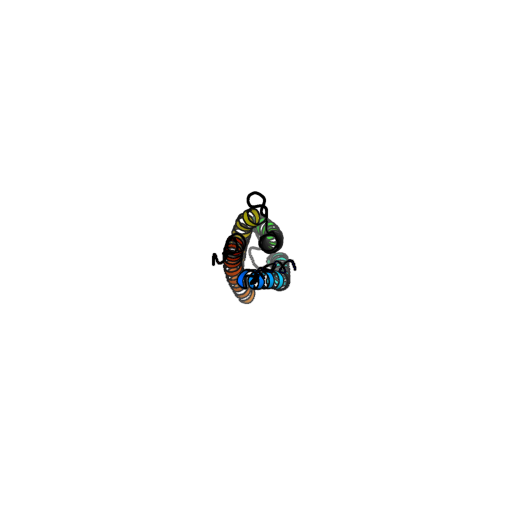15 1.00 87.31 71 ALA A C 1
ATOM 588 O O . ALA A 1 71 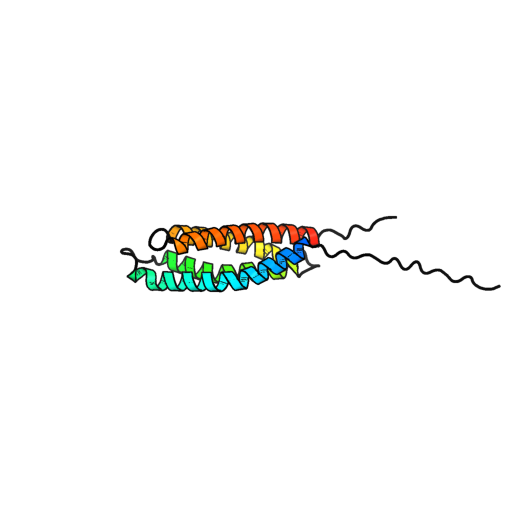? -6.778 -1.575 -1.177 1.00 87.31 71 ALA A O 1
ATOM 589 N N . GLN A 1 72 ? -6.771 -2.054 1.013 1.00 87.75 72 GLN A N 1
ATOM 590 C CA . GLN A 1 72 ? -5.326 -2.261 1.120 1.00 87.75 72 GLN A CA 1
ATOM 591 C C . GLN A 1 72 ? -4.755 -3.372 0.211 1.00 87.75 72 GLN A C 1
ATOM 593 O O . GLN A 1 72 ? -3.891 -3.080 -0.631 1.00 87.75 72 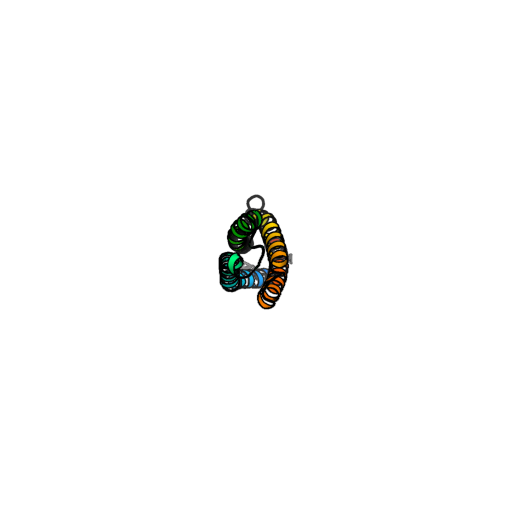GLN A O 1
ATOM 598 N N . PRO A 1 73 ? -5.217 -4.635 0.307 1.00 87.88 73 PRO A N 1
ATOM 599 C CA . PRO A 1 73 ? -4.741 -5.704 -0.560 1.00 87.88 73 PRO A CA 1
ATOM 600 C C . PRO A 1 73 ? -5.106 -5.443 -2.022 1.00 87.88 73 PRO A C 1
ATOM 602 O O . PRO A 1 73 ? -4.272 -5.671 -2.896 1.00 87.88 73 PRO A O 1
ATOM 605 N N . VAL A 1 74 ? -6.299 -4.900 -2.301 1.00 89.00 74 VAL A N 1
ATOM 606 C CA . VAL A 1 74 ? -6.727 -4.583 -3.673 1.00 89.00 74 VAL A CA 1
ATOM 607 C C . VAL A 1 74 ? -5.806 -3.541 -4.312 1.00 89.00 74 VAL A C 1
ATOM 609 O O . VAL A 1 74 ? -5.331 -3.759 -5.425 1.00 89.00 74 VAL A O 1
ATOM 612 N N . SER A 1 75 ? -5.484 -2.457 -3.600 1.00 88.69 75 SER A N 1
ATOM 613 C CA . SER A 1 75 ? -4.508 -1.455 -4.051 1.00 88.69 75 SER A CA 1
ATOM 614 C C . SER A 1 75 ? -3.157 -2.098 -4.372 1.00 88.69 75 SER A C 1
ATOM 616 O O . SER A 1 75 ? -2.594 -1.891 -5.446 1.00 88.69 75 SER A O 1
ATOM 618 N N . THR A 1 76 ? -2.657 -2.952 -3.479 1.00 86.25 76 THR A N 1
ATOM 619 C CA . THR A 1 76 ? -1.337 -3.573 -3.643 1.00 86.25 76 THR A CA 1
ATOM 620 C C . THR A 1 76 ? -1.294 -4.518 -4.849 1.00 86.25 76 THR A C 1
ATOM 622 O O . THR A 1 76 ? -0.357 -4.464 -5.647 1.00 86.25 76 THR A O 1
ATOM 625 N N . ILE A 1 77 ? -2.336 -5.335 -5.037 1.00 87.94 77 ILE A N 1
ATOM 626 C CA . ILE A 1 77 ? -2.473 -6.240 -6.187 1.00 87.94 77 ILE A CA 1
ATOM 627 C C . ILE A 1 77 ? -2.543 -5.446 -7.494 1.00 87.94 77 ILE A C 1
ATOM 629 O O . ILE A 1 77 ? -1.851 -5.785 -8.455 1.00 87.94 77 ILE A O 1
ATOM 633 N N . LEU A 1 78 ? -3.336 -4.372 -7.536 1.00 88.31 78 LEU A N 1
ATOM 634 C CA . LEU A 1 78 ? -3.434 -3.510 -8.715 1.00 88.31 78 LEU A CA 1
ATOM 635 C C . LEU A 1 78 ? -2.105 -2.820 -9.030 1.00 88.31 78 LEU A C 1
ATOM 637 O O . LEU A 1 78 ? -1.734 -2.745 -10.200 1.00 88.31 78 LEU A O 1
ATOM 641 N N . GLY A 1 79 ? -1.353 -2.398 -8.010 1.00 84.62 79 GLY A N 1
ATOM 642 C CA . GLY A 1 79 ? -0.006 -1.853 -8.172 1.00 84.62 79 GLY A CA 1
ATOM 643 C C . GLY A 1 79 ? 0.943 -2.868 -8.812 1.00 84.62 79 GLY A C 1
ATOM 644 O O . GLY A 1 79 ? 1.572 -2.570 -9.826 1.00 84.62 79 GLY A O 1
ATOM 645 N N . ILE A 1 80 ? 0.977 -4.104 -8.301 1.00 84.94 80 ILE A N 1
ATOM 646 C CA . ILE A 1 80 ? 1.798 -5.189 -8.868 1.00 84.94 80 ILE A CA 1
ATOM 647 C C . ILE A 1 80 ? 1.394 -5.486 -10.317 1.00 84.94 80 ILE A C 1
ATOM 649 O O . ILE A 1 80 ? 2.259 -5.615 -11.185 1.00 84.94 80 ILE A O 1
ATOM 653 N N . SER A 1 81 ? 0.093 -5.594 -10.594 1.00 83.62 81 SER A N 1
ATOM 654 C CA . SER A 1 81 ? -0.414 -5.855 -11.943 1.00 83.62 81 SER A CA 1
ATOM 655 C C . SER A 1 81 ? -0.116 -4.706 -12.907 1.00 83.62 81 SER A C 1
ATOM 657 O O . SER A 1 81 ? 0.198 -4.967 -14.066 1.00 83.62 81 SER A O 1
ATOM 659 N N . SER A 1 82 ? -0.135 -3.454 -12.436 1.00 83.44 82 SER A N 1
ATOM 660 C CA . SER A 1 82 ? 0.155 -2.279 -13.268 1.00 83.44 82 SER A CA 1
ATOM 661 C C . SER A 1 82 ? 1.586 -2.269 -13.814 1.00 83.44 82 SER A C 1
ATOM 663 O O . SER A 1 82 ? 1.792 -1.867 -14.952 1.00 83.44 82 SER A O 1
ATOM 665 N N . ILE A 1 83 ? 2.555 -2.786 -13.048 1.00 77.38 83 ILE A N 1
ATOM 666 C CA . ILE A 1 83 ? 3.970 -2.874 -13.452 1.00 77.38 83 ILE A CA 1
ATOM 667 C C . ILE A 1 83 ? 4.232 -4.091 -14.358 1.00 77.38 83 ILE A C 1
ATOM 669 O O . ILE A 1 83 ? 5.235 -4.152 -15.067 1.00 77.38 83 ILE A O 1
ATOM 673 N N . LYS A 1 84 ? 3.352 -5.098 -14.338 1.00 73.25 84 LYS A N 1
ATOM 674 C CA . LYS A 1 84 ? 3.498 -6.317 -15.152 1.00 73.25 84 LYS A CA 1
ATOM 675 C C . LYS A 1 84 ? 2.893 -6.191 -16.553 1.00 73.25 84 LYS A C 1
ATOM 677 O O . LYS A 1 84 ? 3.213 -7.011 -17.410 1.00 73.25 84 LYS A O 1
ATOM 682 N N . GLN A 1 85 ? 2.011 -5.222 -16.798 1.00 67.25 85 GLN A N 1
ATOM 683 C CA . GLN A 1 85 ? 1.232 -5.155 -18.036 1.00 67.25 85 GLN A CA 1
ATOM 684 C C . GLN A 1 85 ? 1.824 -4.146 -19.031 1.00 67.25 85 GLN A C 1
ATOM 686 O O . GLN A 1 85 ? 1.890 -2.954 -18.755 1.00 67.25 85 GLN A O 1
ATOM 691 N N . GLY A 1 86 ? 2.243 -4.631 -20.204 1.00 56.03 86 GLY A N 1
ATOM 692 C CA . GLY A 1 86 ? 3.052 -3.860 -21.156 1.00 56.03 86 GLY A CA 1
ATOM 693 C C . GLY A 1 86 ? 2.333 -3.224 -22.352 1.00 56.03 86 GLY A C 1
ATOM 694 O O . GLY A 1 86 ? 3.026 -2.672 -23.200 1.00 56.03 86 GLY A O 1
ATOM 695 N N . SER A 1 87 ? 1.001 -3.320 -22.500 1.00 54.06 87 SER A N 1
ATOM 696 C CA . SER A 1 87 ? 0.430 -3.091 -23.849 1.00 54.06 87 SER A CA 1
ATOM 697 C C . SER A 1 87 ? -0.978 -2.493 -23.980 1.00 54.06 87 SER A C 1
ATOM 699 O O . SER A 1 87 ? -1.344 -2.140 -25.097 1.00 54.06 87 SER A O 1
ATOM 701 N N . CYS A 1 88 ? -1.773 -2.315 -22.915 1.00 57.50 88 CYS A N 1
ATOM 702 C CA . CYS A 1 88 ? -3.103 -1.685 -23.034 1.00 57.50 88 CYS A CA 1
ATOM 703 C C . CYS A 1 88 ? -3.273 -0.506 -22.065 1.00 57.50 88 CYS A C 1
ATOM 705 O O . CYS A 1 88 ? -3.330 -0.685 -20.851 1.00 57.50 88 CYS A O 1
ATOM 707 N N . GLN A 1 89 ? -3.347 0.708 -22.620 1.00 60.50 89 GLN A N 1
ATOM 708 C CA . GLN A 1 89 ? -3.220 1.977 -21.891 1.00 60.50 89 GLN A CA 1
ATOM 709 C C . GLN A 1 89 ? -4.517 2.434 -21.193 1.00 60.50 89 GLN A C 1
ATOM 711 O O . GLN A 1 89 ? -4.468 3.006 -20.105 1.00 60.50 89 GLN A O 1
ATOM 716 N N . LEU A 1 90 ? -5.678 2.165 -21.801 1.00 57.72 90 LEU A N 1
ATOM 717 C CA . LEU A 1 90 ? -6.995 2.641 -21.341 1.00 57.72 90 LEU A CA 1
ATOM 718 C C . LEU A 1 90 ? -7.642 1.734 -20.286 1.00 57.72 90 LEU A C 1
ATOM 720 O O . LEU A 1 90 ? -8.295 2.228 -19.375 1.00 57.72 90 LEU A O 1
ATOM 724 N N . CYS A 1 91 ? -7.418 0.421 -20.365 1.00 61.50 91 CYS A N 1
ATOM 725 C CA . CYS A 1 91 ? -7.910 -0.550 -19.378 1.00 61.50 91 CYS A CA 1
ATOM 726 C C . CYS A 1 91 ? -6.808 -1.024 -18.422 1.00 61.50 91 CYS A C 1
ATOM 728 O O . CYS A 1 91 ? -6.924 -2.095 -17.828 1.00 61.50 91 CYS A O 1
ATOM 730 N N . SER A 1 92 ? -5.722 -0.256 -18.294 1.00 73.94 92 SER A N 1
ATOM 731 C CA . SER A 1 92 ? -4.626 -0.624 -17.403 1.00 73.94 92 SER A CA 1
ATOM 732 C C . SER A 1 92 ? -5.102 -0.645 -15.939 1.00 73.94 92 SER A C 1
ATOM 734 O O . SER A 1 92 ? -5.735 0.320 -15.492 1.00 73.94 92 SER A O 1
ATOM 736 N N . PRO A 1 93 ? -4.726 -1.671 -15.151 1.00 82.19 93 PRO A N 1
ATOM 737 C CA . PRO A 1 93 ? -4.882 -1.722 -13.698 1.00 82.19 93 PRO A CA 1
ATOM 738 C C . PRO A 1 93 ? -4.340 -0.480 -12.989 1.00 82.19 93 PRO A C 1
ATOM 740 O O . PRO A 1 93 ? -4.738 -0.203 -11.864 1.00 82.19 93 PRO A O 1
ATOM 743 N N . PHE A 1 94 ? -3.461 0.280 -13.645 1.00 84.81 94 PHE A N 1
ATOM 744 C CA . PHE A 1 94 ? -2.888 1.521 -13.145 1.00 84.81 94 PHE A CA 1
ATOM 745 C C . PHE A 1 94 ? -3.925 2.594 -12.779 1.00 84.81 94 PHE A C 1
ATOM 747 O O . PHE A 1 94 ? -3.799 3.245 -11.745 1.00 84.81 94 PHE A O 1
ATOM 754 N N . TRP A 1 95 ? -4.976 2.777 -13.582 1.00 84.75 95 TRP A N 1
ATOM 755 C CA . TRP A 1 95 ? -5.982 3.806 -13.289 1.00 84.75 95 TRP A CA 1
ATOM 756 C C . TRP A 1 95 ? -6.817 3.442 -12.059 1.00 84.75 95 TRP A C 1
ATOM 758 O O . TRP A 1 95 ? -7.084 4.288 -11.205 1.00 84.75 95 TRP A O 1
ATOM 768 N N . PHE A 1 96 ? -7.152 2.157 -11.924 1.00 88.00 96 PHE A N 1
ATOM 769 C CA . PHE A 1 96 ? -7.790 1.623 -10.722 1.00 88.00 96 PHE A CA 1
ATOM 770 C C . PHE A 1 96 ? -6.846 1.666 -9.516 1.00 88.00 96 PHE A C 1
ATOM 772 O O . PHE A 1 96 ? -7.285 1.972 -8.411 1.00 88.00 96 PHE A O 1
ATOM 779 N N . TYR A 1 97 ? -5.549 1.427 -9.729 1.00 89.06 97 TYR A N 1
ATOM 780 C CA . TYR A 1 97 ? -4.518 1.563 -8.706 1.00 89.06 97 TYR A CA 1
ATOM 781 C C . TYR A 1 97 ? -4.433 2.990 -8.162 1.00 89.06 97 TYR A C 1
ATOM 783 O O . TYR A 1 97 ? -4.385 3.153 -6.949 1.00 89.06 97 TYR A O 1
ATOM 791 N N . ILE A 1 98 ? -4.464 4.022 -9.014 1.00 89.50 98 ILE A N 1
ATOM 792 C CA . ILE A 1 98 ? -4.449 5.416 -8.546 1.00 89.50 98 ILE A CA 1
ATOM 793 C C . ILE A 1 98 ? -5.644 5.677 -7.628 1.00 89.50 98 ILE A C 1
ATOM 795 O O . ILE A 1 98 ? -5.477 6.169 -6.513 1.00 89.50 98 ILE A O 1
ATOM 799 N N . LEU A 1 99 ? -6.846 5.325 -8.089 1.00 90.44 99 LEU A N 1
ATOM 800 C CA . LEU A 1 99 ? -8.078 5.607 -7.361 1.00 90.44 99 LEU A CA 1
ATOM 801 C C . LEU A 1 99 ? -8.126 4.862 -6.021 1.00 90.44 99 LEU A C 1
ATOM 803 O O . LEU A 1 99 ? -8.344 5.476 -4.978 1.00 90.44 99 LEU A O 1
ATOM 807 N N . ILE A 1 100 ? -7.870 3.553 -6.035 1.00 90.62 100 ILE A N 1
ATOM 808 C CA . ILE A 1 100 ? -7.905 2.730 -4.822 1.00 90.62 100 ILE A CA 1
ATOM 809 C C . ILE A 1 100 ? -6.702 3.038 -3.922 1.00 90.62 100 ILE A C 1
ATOM 811 O O . ILE A 1 100 ? -6.844 3.046 -2.707 1.00 90.62 100 ILE A O 1
ATOM 815 N N . GLY A 1 101 ? -5.543 3.385 -4.483 1.00 87.06 101 GLY A N 1
ATOM 816 C CA . GLY A 1 101 ? -4.355 3.799 -3.739 1.00 87.06 101 GLY A CA 1
ATOM 817 C C . GLY A 1 101 ? -4.577 5.067 -2.918 1.00 87.06 101 GLY A C 1
ATOM 818 O O . GLY A 1 101 ? -4.234 5.088 -1.737 1.00 87.06 101 GLY A O 1
ATOM 819 N N . ILE A 1 102 ? -5.217 6.089 -3.496 1.00 91.00 102 ILE A N 1
ATOM 820 C CA . ILE A 1 102 ? -5.581 7.318 -2.771 1.00 91.00 102 ILE A CA 1
ATOM 821 C C . ILE A 1 102 ? -6.561 7.004 -1.635 1.00 91.00 102 ILE A C 1
ATOM 823 O O . ILE A 1 102 ? -6.362 7.463 -0.510 1.00 91.00 102 ILE A O 1
ATOM 827 N N . ILE A 1 103 ? -7.586 6.190 -1.910 1.00 90.25 103 ILE A N 1
ATOM 828 C CA . ILE A 1 103 ? -8.562 5.754 -0.900 1.00 90.25 103 ILE A CA 1
ATOM 829 C C . ILE A 1 103 ? -7.857 5.003 0.240 1.00 90.25 103 ILE A C 1
ATOM 831 O O . ILE A 1 103 ? -8.102 5.289 1.410 1.00 90.25 103 ILE A O 1
ATOM 835 N N . SER A 1 104 ? -6.929 4.101 -0.082 1.00 88.62 104 SER A N 1
ATOM 836 C CA . SER A 1 104 ? -6.152 3.340 0.900 1.00 88.62 104 SER A CA 1
ATOM 837 C C . SER A 1 104 ? -5.266 4.230 1.774 1.00 88.62 104 SER A C 1
ATOM 839 O O . SER A 1 104 ? -5.212 4.021 2.988 1.00 88.62 104 SER A O 1
ATOM 841 N N . ILE A 1 105 ? -4.605 5.245 1.204 1.00 88.81 105 ILE A N 1
ATOM 842 C CA . ILE A 1 105 ? -3.814 6.217 1.979 1.00 88.81 105 ILE A CA 1
ATOM 843 C C . ILE A 1 105 ? -4.731 7.023 2.904 1.00 88.81 105 ILE A C 1
ATOM 845 O O . ILE A 1 105 ? -4.452 7.134 4.097 1.00 88.81 105 ILE A O 1
ATOM 849 N N . PHE A 1 106 ? -5.853 7.531 2.383 1.00 89.50 106 PHE A N 1
ATOM 850 C CA . PHE A 1 106 ? -6.814 8.310 3.166 1.00 89.50 106 PHE A CA 1
ATOM 851 C C . PHE A 1 106 ? -7.369 7.513 4.350 1.00 89.50 106 PHE A C 1
ATOM 853 O O . PHE A 1 106 ? -7.361 7.994 5.482 1.00 89.50 106 PHE A O 1
ATOM 860 N N . PHE A 1 107 ? -7.783 6.269 4.117 1.00 86.88 107 PHE A N 1
ATOM 861 C CA . PHE A 1 107 ? -8.248 5.395 5.186 1.00 86.88 107 PHE A CA 1
ATOM 862 C C . PHE A 1 107 ? -7.146 5.075 6.204 1.00 86.88 107 PHE A C 1
ATOM 864 O O . PHE A 1 107 ? -7.433 5.040 7.394 1.00 86.88 107 PHE A O 1
ATOM 871 N N . THR A 1 108 ? -5.886 4.918 5.785 1.00 85.62 108 THR A N 1
ATOM 872 C CA . THR A 1 108 ? -4.772 4.697 6.731 1.00 85.62 108 THR A CA 1
ATOM 873 C C . THR A 1 108 ? -4.524 5.925 7.608 1.00 85.62 108 THR A C 1
ATOM 875 O O . THR A 1 108 ? -4.318 5.782 8.808 1.00 85.62 108 THR A O 1
ATOM 878 N N . ILE A 1 109 ? -4.608 7.137 7.046 1.00 86.31 109 ILE A N 1
ATOM 879 C CA . ILE A 1 109 ? -4.533 8.390 7.816 1.00 86.31 109 ILE A CA 1
ATOM 880 C C . ILE A 1 109 ? -5.693 8.479 8.813 1.00 86.31 109 ILE A C 1
ATOM 882 O O . ILE A 1 109 ? -5.495 8.842 9.972 1.00 86.31 109 ILE A O 1
ATOM 886 N N . TYR A 1 110 ? -6.901 8.127 8.377 1.00 83.19 110 TYR A N 1
ATOM 887 C CA . TYR A 1 110 ? -8.078 8.136 9.234 1.00 83.19 110 TYR A CA 1
ATOM 888 C C . TYR A 1 110 ? -7.948 7.144 10.398 1.00 83.19 110 TYR A C 1
ATOM 890 O O . TYR A 1 110 ? -8.138 7.540 11.549 1.00 83.19 110 TYR A O 1
ATOM 898 N N . ILE A 1 111 ? -7.531 5.901 10.130 1.00 78.25 111 ILE A N 1
ATOM 899 C CA . ILE A 1 111 ? -7.241 4.908 11.173 1.00 78.25 111 ILE A CA 1
ATOM 900 C C . ILE A 1 111 ? -6.165 5.446 12.124 1.00 78.25 111 ILE A C 1
ATOM 902 O O . ILE A 1 111 ? -6.421 5.516 13.322 1.00 78.25 111 ILE A O 1
ATOM 906 N N . ALA A 1 112 ? -5.047 5.974 11.613 1.00 78.06 112 ALA A N 1
ATOM 907 C CA . ALA A 1 112 ? -3.995 6.593 12.429 1.00 78.06 112 ALA A CA 1
ATOM 908 C C . ALA A 1 112 ? -4.514 7.724 13.341 1.00 78.06 112 ALA A C 1
ATOM 910 O O . ALA A 1 112 ? -4.026 7.899 14.456 1.00 78.06 112 ALA A O 1
ATOM 911 N N . SER A 1 113 ? -5.518 8.488 12.897 1.00 76.44 113 SER A N 1
ATOM 912 C CA . SER A 1 113 ? -6.141 9.545 13.705 1.00 76.44 113 SER A CA 1
ATOM 913 C C . SER A 1 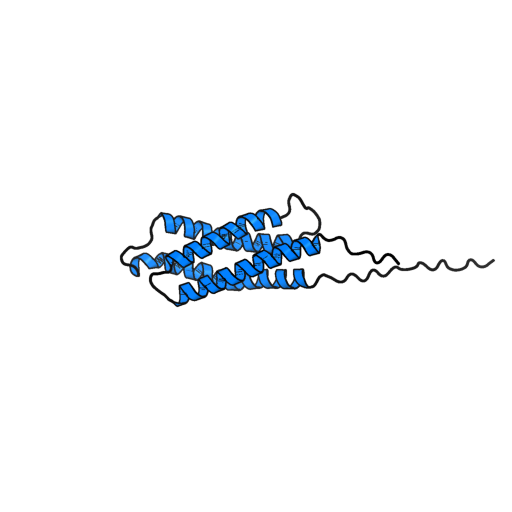113 ? -7.093 9.013 14.788 1.00 76.44 113 SER A C 1
ATOM 915 O O . SER A 1 113 ? -7.207 9.616 15.855 1.00 76.44 113 SER A O 1
ATOM 917 N N . LEU A 1 114 ? -7.735 7.863 14.556 1.00 71.38 114 LEU A N 1
ATOM 918 C CA . LEU A 1 114 ? -8.588 7.158 15.525 1.00 71.38 114 LEU A CA 1
ATOM 919 C C . LEU A 1 114 ? -7.783 6.388 16.581 1.00 71.38 114 LEU A C 1
ATOM 921 O O . LE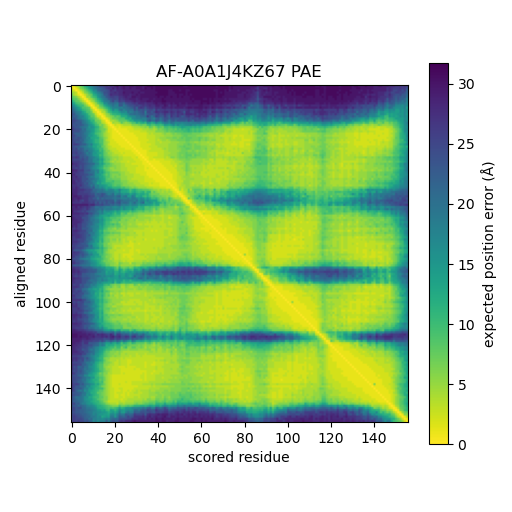U A 1 114 ? -8.276 6.094 17.674 1.00 71.38 114 LEU A O 1
ATOM 925 N N . VAL A 1 115 ? -6.543 6.035 16.257 1.00 64.56 115 VAL A N 1
ATOM 926 C CA . VAL A 1 115 ? -5.587 5.312 17.114 1.00 64.56 115 VAL A CA 1
ATOM 927 C C . VAL A 1 115 ? -5.119 6.145 18.322 1.00 64.56 115 VAL A C 1
ATOM 929 O O . VAL A 1 115 ? -4.486 5.630 19.242 1.00 64.56 115 VAL A O 1
ATOM 932 N N . ASN A 1 116 ? -5.487 7.428 18.384 1.00 54.75 116 ASN A N 1
ATOM 933 C CA . ASN A 1 116 ? -5.022 8.435 19.345 1.00 54.75 116 ASN A CA 1
ATOM 934 C C . ASN A 1 116 ? -5.373 8.179 20.834 1.00 54.75 116 ASN A C 1
ATOM 936 O O . ASN A 1 116 ? -5.409 9.111 21.631 1.00 54.75 116 ASN A O 1
ATOM 940 N N . THR A 1 117 ? -5.697 6.946 21.231 1.00 51.81 117 THR A N 1
ATOM 941 C CA . THR A 1 117 ? -6.292 6.646 22.536 1.00 51.81 117 THR A CA 1
ATOM 942 C C . THR A 1 117 ? -5.674 5.507 23.350 1.00 51.81 117 THR A C 1
ATOM 944 O O . THR A 1 117 ? -6.064 5.410 24.509 1.00 51.81 117 THR A O 1
ATOM 947 N N . ILE A 1 118 ? -4.737 4.663 22.871 1.00 55.25 118 ILE A N 1
ATOM 948 C CA . ILE A 1 118 ? -4.303 3.507 23.708 1.00 55.25 118 ILE A CA 1
ATOM 949 C C . ILE A 1 118 ? -2.827 3.087 23.592 1.00 55.25 118 ILE A C 1
ATOM 951 O O . ILE A 1 118 ? -2.211 2.836 24.628 1.00 55.25 118 ILE A O 1
ATOM 955 N N . LEU A 1 119 ? -2.227 3.003 22.395 1.00 64.38 119 LEU A N 1
ATOM 956 C CA . LEU A 1 119 ? -0.887 2.413 22.218 1.00 64.38 119 LEU A CA 1
ATOM 957 C C . LEU A 1 119 ? 0.006 3.224 21.265 1.00 64.38 119 LEU A C 1
ATOM 959 O O . LEU A 1 119 ? -0.233 3.296 20.065 1.00 64.38 119 LEU A O 1
ATOM 963 N N . LEU A 1 120 ? 1.116 3.756 21.791 1.00 69.62 120 LEU A N 1
ATOM 964 C CA . LEU A 1 120 ? 2.150 4.468 21.020 1.00 69.62 120 LEU A CA 1
ATOM 965 C C . LEU A 1 120 ? 2.668 3.651 19.817 1.00 69.62 120 LEU A C 1
ATOM 967 O O . LEU A 1 120 ? 2.996 4.212 18.774 1.00 69.62 120 LEU A O 1
ATOM 971 N N . LEU A 1 121 ? 2.718 2.323 19.957 1.00 72.19 121 LEU A N 1
ATOM 972 C CA . LEU A 1 121 ? 3.160 1.399 18.911 1.00 72.19 121 LEU A CA 1
ATOM 973 C C . LEU A 1 121 ? 2.261 1.442 17.661 1.00 72.19 121 LEU A C 1
ATOM 975 O O . LEU A 1 121 ? 2.773 1.418 16.546 1.00 72.19 121 LEU A O 1
ATOM 979 N N . GLU A 1 122 ? 0.946 1.541 17.848 1.00 73.38 122 GLU A N 1
ATOM 980 C CA . GLU A 1 122 ? -0.076 1.577 16.789 1.00 73.38 122 GLU A CA 1
ATOM 981 C C . GLU A 1 122 ? 0.086 2.857 15.943 1.00 73.38 122 GLU A C 1
ATOM 983 O O . GLU A 1 122 ? 0.107 2.812 14.711 1.00 73.38 122 GLU A O 1
ATOM 988 N N . ILE A 1 123 ? 0.370 3.991 16.601 1.00 77.69 123 ILE A N 1
ATOM 989 C CA . ILE A 1 123 ? 0.689 5.268 15.941 1.00 77.69 123 ILE A CA 1
ATOM 990 C C . ILE A 1 123 ? 1.974 5.149 15.116 1.00 77.69 123 ILE A C 1
ATOM 992 O O . ILE A 1 123 ? 1.992 5.526 13.944 1.00 77.69 123 ILE A O 1
ATOM 996 N N . ILE A 1 124 ? 3.052 4.617 15.705 1.00 82.38 124 ILE A N 1
ATOM 997 C CA . ILE A 1 124 ? 4.349 4.486 15.023 1.00 82.38 124 ILE A CA 1
ATOM 998 C C . ILE A 1 124 ? 4.212 3.610 13.771 1.00 82.38 124 ILE A C 1
ATOM 1000 O O . ILE A 1 124 ? 4.660 4.005 12.693 1.00 82.38 124 ILE A O 1
ATOM 1004 N N . LEU A 1 125 ? 3.565 2.446 13.889 1.00 83.25 125 LEU A N 1
ATOM 1005 C CA . LEU A 1 125 ? 3.361 1.527 12.766 1.00 83.25 125 LEU A CA 1
ATOM 1006 C C . LEU A 1 125 ? 2.473 2.139 11.679 1.00 83.25 125 LEU A C 1
ATOM 1008 O O . LEU A 1 125 ? 2.788 2.008 10.494 1.00 83.25 125 LEU A O 1
ATOM 1012 N N . SER A 1 126 ? 1.422 2.864 12.059 1.00 83.94 126 SER A N 1
ATOM 1013 C CA . SER A 1 126 ? 0.549 3.563 11.113 1.00 83.94 126 SER A CA 1
ATOM 1014 C C . SER A 1 126 ? 1.303 4.641 10.327 1.00 83.94 126 SER A C 1
ATOM 1016 O O . SER A 1 126 ? 1.185 4.713 9.104 1.00 83.94 126 SER A O 1
ATOM 1018 N N . VAL A 1 127 ? 2.151 5.436 10.992 1.00 86.81 127 VAL A N 1
ATOM 1019 C CA . VAL A 1 127 ? 2.983 6.460 10.333 1.00 86.81 127 VAL A CA 1
ATOM 1020 C C . VAL A 1 127 ? 3.979 5.830 9.358 1.00 86.81 127 VAL A C 1
ATOM 1022 O O . VAL A 1 127 ? 4.090 6.283 8.218 1.00 86.81 127 VAL A O 1
ATOM 1025 N N . ILE A 1 128 ? 4.673 4.761 9.765 1.00 88.19 128 ILE A N 1
ATOM 1026 C CA . ILE A 1 128 ? 5.593 4.023 8.883 1.00 88.19 128 ILE A CA 1
ATOM 1027 C C . ILE A 1 128 ? 4.839 3.491 7.656 1.00 88.19 128 ILE A C 1
ATOM 1029 O O . ILE A 1 128 ? 5.307 3.637 6.525 1.00 88.19 128 ILE A O 1
ATOM 1033 N N . THR A 1 129 ? 3.649 2.928 7.867 1.00 88.06 129 THR A N 1
ATOM 1034 C CA . THR A 1 129 ? 2.790 2.387 6.806 1.00 88.06 129 THR A CA 1
ATOM 1035 C C . THR A 1 129 ? 2.385 3.473 5.807 1.00 88.06 129 THR A C 1
ATOM 1037 O O . THR A 1 129 ? 2.489 3.249 4.601 1.00 88.06 129 THR A O 1
ATOM 1040 N N . ILE A 1 130 ? 2.009 4.668 6.277 1.00 90.44 130 ILE A N 1
ATOM 1041 C CA . ILE A 1 130 ? 1.678 5.818 5.419 1.00 90.44 130 ILE A CA 1
ATOM 1042 C C . ILE A 1 130 ? 2.881 6.226 4.563 1.00 90.44 130 ILE A C 1
ATOM 1044 O O . ILE A 1 130 ? 2.744 6.401 3.352 1.00 90.44 130 ILE A O 1
ATOM 1048 N N . ILE A 1 131 ? 4.070 6.341 5.164 1.00 91.25 131 ILE A N 1
ATOM 1049 C CA . ILE A 1 131 ? 5.291 6.716 4.436 1.00 91.25 131 ILE A CA 1
ATOM 1050 C C . ILE A 1 131 ? 5.582 5.701 3.325 1.00 91.25 131 ILE A C 1
ATOM 1052 O O . ILE A 1 131 ? 5.819 6.088 2.179 1.00 91.25 131 ILE A O 1
ATOM 1056 N N . ILE A 1 132 ? 5.517 4.403 3.639 1.00 91.12 132 ILE A N 1
ATOM 1057 C CA . ILE A 1 132 ? 5.748 3.334 2.661 1.00 91.12 132 ILE A CA 1
ATOM 1058 C C . ILE A 1 132 ? 4.703 3.390 1.539 1.00 91.12 132 ILE A C 1
ATOM 1060 O O . ILE A 1 132 ? 5.075 3.323 0.369 1.00 91.12 132 ILE A O 1
ATOM 1064 N N . GLN A 1 133 ? 3.416 3.559 1.861 1.00 89.75 133 GLN A N 1
ATOM 1065 C CA . GLN A 1 133 ? 2.353 3.673 0.855 1.00 89.75 133 GLN A CA 1
ATOM 1066 C C . GLN A 1 133 ? 2.588 4.849 -0.096 1.00 89.75 133 GLN A C 1
ATOM 1068 O O . GLN A 1 133 ? 2.458 4.676 -1.304 1.00 89.75 133 GLN A O 1
ATOM 1073 N N . ILE A 1 134 ? 2.980 6.019 0.418 1.00 91.25 134 ILE A N 1
ATOM 1074 C CA . ILE A 1 134 ? 3.274 7.202 -0.403 1.00 91.25 134 ILE A CA 1
ATOM 1075 C C . ILE A 1 134 ? 4.463 6.934 -1.337 1.00 91.25 134 ILE A C 1
ATOM 1077 O O . ILE A 1 134 ? 4.382 7.209 -2.535 1.00 91.25 134 ILE A O 1
ATOM 1081 N N . ILE A 1 135 ? 5.553 6.356 -0.819 1.00 92.50 135 ILE A N 1
ATOM 1082 C CA . ILE A 1 135 ? 6.736 6.016 -1.626 1.00 92.50 135 ILE A CA 1
ATOM 1083 C C . ILE A 1 135 ? 6.365 5.026 -2.735 1.00 92.50 135 ILE A C 1
ATOM 1085 O O . ILE A 1 135 ? 6.734 5.229 -3.892 1.00 92.50 135 ILE A O 1
ATOM 1089 N N . LEU A 1 136 ? 5.611 3.974 -2.405 1.00 90.62 136 LEU A N 1
ATOM 1090 C CA . LEU A 1 136 ? 5.172 2.970 -3.373 1.00 90.62 136 LEU A CA 1
ATOM 1091 C C . LEU A 1 136 ? 4.187 3.550 -4.391 1.00 90.62 136 LEU A C 1
ATOM 1093 O O . LEU A 1 136 ? 4.265 3.192 -5.563 1.00 90.62 136 LEU A O 1
ATOM 1097 N N . PHE A 1 137 ? 3.322 4.481 -3.989 1.00 91.50 137 PHE A N 1
ATOM 1098 C CA . PHE A 1 137 ? 2.395 5.183 -4.876 1.00 91.50 137 PHE A CA 1
ATOM 1099 C C . PHE A 1 137 ? 3.121 5.961 -5.974 1.00 91.50 137 PHE A C 1
A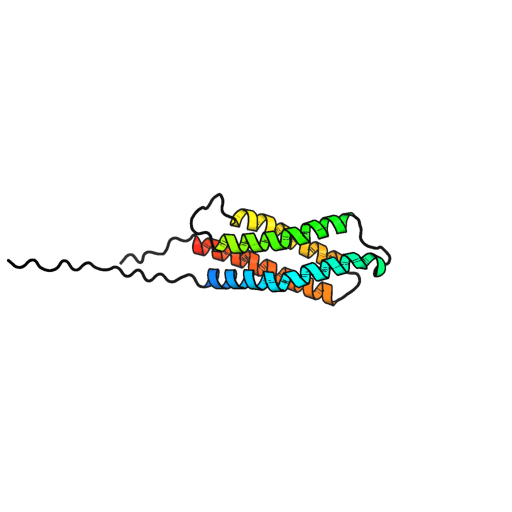TOM 1101 O O . PHE A 1 137 ? 2.883 5.755 -7.172 1.00 91.50 137 PHE A O 1
ATOM 1108 N N . PHE A 1 138 ? 4.072 6.808 -5.579 1.00 92.69 138 PHE A N 1
ATOM 1109 C CA . PHE A 1 138 ? 4.885 7.553 -6.534 1.00 92.69 138 PHE A CA 1
ATOM 1110 C C . PH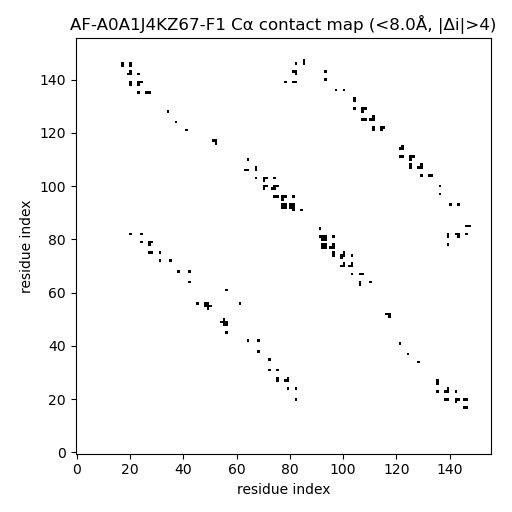E A 1 138 ? 5.811 6.634 -7.335 1.00 92.69 138 PHE A C 1
ATOM 1112 O O . PHE A 1 138 ? 5.917 6.782 -8.551 1.00 92.69 138 PHE A O 1
ATOM 1119 N N . GLY A 1 139 ? 6.429 5.641 -6.691 1.00 87.19 139 GLY A N 1
ATOM 1120 C CA . GLY A 1 139 ? 7.307 4.675 -7.349 1.00 87.19 139 GLY A CA 1
ATOM 1121 C C . GLY A 1 139 ? 6.594 3.859 -8.428 1.00 87.19 139 GLY A C 1
ATOM 1122 O O . GLY A 1 139 ? 7.135 3.677 -9.520 1.00 87.19 139 GLY A O 1
ATOM 1123 N N . THR A 1 140 ? 5.364 3.416 -8.165 1.00 88.56 140 THR A N 1
ATOM 1124 C CA . THR A 1 140 ? 4.534 2.670 -9.125 1.00 88.56 140 THR A CA 1
ATOM 1125 C C . THR A 1 140 ? 4.144 3.556 -10.300 1.00 88.56 140 THR A C 1
ATOM 1127 O O . THR A 1 140 ? 4.263 3.137 -11.449 1.00 88.56 140 THR A O 1
ATOM 1130 N N . SER A 1 141 ? 3.786 4.813 -10.028 1.00 88.44 141 SER A N 1
ATOM 1131 C CA . SER A 1 141 ? 3.483 5.808 -11.063 1.00 88.44 141 SER A CA 1
ATOM 1132 C C . SER A 1 141 ? 4.673 6.059 -11.985 1.00 88.44 141 SER A C 1
ATOM 1134 O O . SER A 1 141 ? 4.553 5.939 -13.201 1.00 88.44 141 SER A O 1
ATOM 1136 N N . ILE A 1 142 ? 5.853 6.328 -11.422 1.00 87.69 142 ILE A N 1
ATOM 1137 C CA . ILE A 1 142 ? 7.084 6.530 -12.196 1.00 87.69 142 ILE A CA 1
ATOM 1138 C C . ILE A 1 142 ? 7.427 5.274 -13.005 1.00 87.69 142 ILE A C 1
ATOM 1140 O O . ILE A 1 142 ? 7.756 5.369 -14.187 1.00 87.69 142 ILE A O 1
ATOM 1144 N N . SER A 1 143 ? 7.321 4.094 -12.391 1.00 86.56 143 SER A N 1
ATOM 1145 C CA . SER A 1 143 ? 7.621 2.816 -13.046 1.00 86.56 143 SER A CA 1
ATOM 1146 C C . SER A 1 143 ? 6.724 2.568 -14.253 1.00 86.56 143 SER A C 1
ATOM 1148 O O . SER A 1 143 ? 7.220 2.171 -15.307 1.00 86.56 143 SER A O 1
ATOM 1150 N N . PHE A 1 144 ? 5.433 2.868 -14.122 1.00 84.25 144 PHE A N 1
ATOM 1151 C CA . PHE A 1 144 ? 4.467 2.768 -15.207 1.00 84.25 144 PHE A CA 1
ATOM 1152 C C . PHE A 1 144 ? 4.831 3.691 -16.379 1.00 84.25 144 PHE A C 1
ATOM 1154 O O . PHE A 1 144 ? 4.915 3.235 -17.517 1.00 84.25 144 PHE A O 1
ATOM 1161 N N . PHE A 1 145 ? 5.160 4.962 -16.118 1.00 83.06 145 PHE A N 1
ATOM 1162 C CA . PHE A 1 145 ? 5.576 5.894 -17.177 1.00 83.06 145 PHE A CA 1
ATOM 1163 C C . PHE A 1 145 ? 6.902 5.502 -17.852 1.00 83.06 145 PHE A C 1
ATOM 1165 O O . PHE A 1 145 ? 7.059 5.684 -19.062 1.00 83.06 145 PHE A O 1
ATOM 1172 N N . ILE A 1 146 ? 7.853 4.927 -17.105 1.00 80.62 146 ILE A N 1
ATOM 1173 C CA . ILE A 1 146 ? 9.104 4.400 -17.673 1.00 80.62 146 ILE A CA 1
ATOM 1174 C C . ILE A 1 146 ? 8.815 3.224 -18.609 1.00 80.62 146 ILE A C 1
ATOM 1176 O O . ILE A 1 146 ? 9.359 3.177 -19.708 1.00 80.62 146 ILE A O 1
ATOM 1180 N N . GLN A 1 147 ? 7.951 2.293 -18.202 1.00 77.44 147 GLN A N 1
ATOM 1181 C CA . GLN A 1 147 ? 7.572 1.141 -19.025 1.00 77.44 147 GLN A CA 1
ATOM 1182 C C . GLN A 1 147 ? 6.752 1.532 -20.260 1.00 77.44 147 GLN A C 1
ATOM 1184 O O . GLN A 1 147 ? 6.802 0.834 -21.267 1.00 77.44 147 GLN A O 1
ATOM 1189 N N . MET A 1 148 ? 6.038 2.658 -20.202 1.00 73.38 148 MET A N 1
ATOM 1190 C CA . MET A 1 148 ? 5.332 3.236 -21.348 1.00 73.38 148 MET A CA 1
ATOM 1191 C C . MET A 1 148 ? 6.232 3.981 -22.328 1.00 73.38 148 MET A C 1
ATOM 1193 O O . MET A 1 148 ? 5.801 4.285 -23.440 1.00 73.38 148 MET A O 1
ATOM 1197 N N . SER A 1 149 ? 7.457 4.321 -21.931 1.00 67.81 149 SER A N 1
ATOM 1198 C CA . SER A 1 149 ? 8.363 5.042 -22.815 1.00 67.81 149 SER A CA 1
ATOM 1199 C C . SER A 1 149 ? 8.846 4.097 -23.921 1.00 67.81 149 SER A C 1
ATOM 1201 O O . SER A 1 149 ? 9.339 3.010 -23.606 1.00 67.81 149 SER A O 1
ATOM 1203 N N . PRO A 1 150 ? 8.738 4.476 -25.209 1.00 59.75 150 PRO A N 1
ATOM 1204 C CA . PRO A 1 150 ? 9.246 3.643 -26.287 1.00 59.75 150 PRO A CA 1
ATOM 1205 C C . PRO A 1 150 ? 10.742 3.388 -26.062 1.00 59.75 150 PRO A C 1
ATOM 1207 O O . PRO A 1 150 ? 11.459 4.310 -25.642 1.00 59.75 150 PRO A O 1
ATOM 1210 N N . PRO A 1 151 ? 11.239 2.162 -26.316 1.00 58.69 151 PRO A N 1
ATOM 1211 C CA . PRO A 1 151 ? 12.665 1.901 -26.236 1.00 58.69 151 PRO A CA 1
ATOM 1212 C C . PRO A 1 151 ? 13.354 2.896 -27.166 1.00 58.69 151 PRO A C 1
ATOM 1214 O O . PRO A 1 151 ? 13.024 2.966 -28.350 1.00 58.69 151 PRO A O 1
ATOM 1217 N N . LYS A 1 152 ? 14.268 3.712 -26.623 1.00 53.34 152 LYS A N 1
ATOM 1218 C CA . LYS A 1 152 ? 15.072 4.620 -27.442 1.00 53.34 152 LYS A CA 1
ATOM 1219 C C . LYS A 1 152 ? 15.834 3.756 -28.439 1.00 53.34 152 LYS A C 1
ATOM 1221 O O . LYS A 1 152 ? 16.844 3.155 -28.076 1.00 53.34 152 LYS A O 1
ATOM 1226 N N . SER A 1 153 ? 15.360 3.679 -29.680 1.00 45.06 153 SER A N 1
ATOM 1227 C CA . SER A 1 153 ? 16.183 3.185 -30.770 1.00 45.06 153 SER A CA 1
ATOM 1228 C C . SER A 1 153 ? 17.362 4.144 -30.840 1.00 45.06 153 SER A C 1
ATOM 1230 O O . SER A 1 153 ? 17.176 5.332 -31.110 1.00 45.06 153 SER A O 1
ATOM 1232 N N . LYS A 1 154 ? 18.570 3.666 -30.540 1.00 42.09 154 LYS A N 1
ATOM 1233 C CA . LYS A 1 154 ? 19.764 4.366 -31.001 1.00 42.09 154 LYS A CA 1
ATOM 1234 C C . LYS A 1 154 ? 19.657 4.383 -32.526 1.00 42.09 154 LYS A C 1
ATOM 1236 O O . LYS A 1 154 ? 19.880 3.354 -33.152 1.00 42.09 154 LYS A O 1
ATOM 1241 N N . SER A 1 155 ? 19.227 5.504 -33.101 1.00 41.12 155 SER A N 1
ATOM 1242 C CA . SER A 1 155 ? 19.483 5.774 -34.509 1.00 41.12 155 SER A CA 1
ATOM 1243 C C . SER A 1 155 ? 20.995 5.943 -34.622 1.00 41.12 155 SER A C 1
ATOM 1245 O O . SER A 1 155 ? 21.544 6.871 -34.020 1.00 41.12 155 SER A O 1
ATOM 1247 N N . LEU A 1 156 ? 21.648 4.978 -35.267 1.00 41.62 156 LEU A N 1
ATOM 1248 C CA . LEU A 1 156 ? 23.006 5.139 -35.781 1.00 41.62 156 LEU A CA 1
ATOM 1249 C C . LEU A 1 156 ? 22.991 6.169 -36.912 1.00 41.62 156 LEU A C 1
ATOM 1251 O O . LEU A 1 156 ? 22.023 6.134 -37.706 1.00 41.62 156 LEU A O 1
#

Sequence (156 aa):
MAEAPIADDIHTYEYKVPAIPAYIAFALNYSYFWMVPYWIAEFILFCVKDRLVRNGVGTGDWVILFLWVIAQPVSTILGISSIKQGSCQLCSPFWFYILIGIISIFFTIYIASLVNTILLLEIILSVITIIIQIILFFGTSISFFIQMSPPKSKSL

Solvent-accessible surface area (backbone atoms only — not comparable to full-atom values): 9176 Å² total; per-residue (Å²): 135,83,82,75,81,81,78,76,80,76,79,77,75,82,80,76,76,68,62,66,45,56,54,43,48,51,48,50,55,52,46,50,68,60,46,50,61,50,54,52,49,53,53,54,49,60,73,49,32,54,83,76,38,100,80,46,74,55,75,67,57,53,57,50,51,56,52,35,66,53,33,46,59,53,21,49,54,24,47,48,49,28,71,70,60,87,83,57,84,88,80,34,43,46,65,57,17,54,57,36,39,54,52,33,51,51,45,48,53,51,51,42,63,69,46,78,77,84,48,73,64,59,42,53,52,38,53,53,50,51,54,51,51,53,53,51,52,55,42,48,53,53,26,39,56,58,70,67,47,75,80,80,72,79,80,127

Mean predicted aligned error: 10.35 Å